Protein AF-U6DB22-F1 (afdb_monomer_lite)

InterPro domains:
  IPR003530 Long hematopoietin receptor, soluble alpha chain, conserved site [PS01354] (59-99)
  IPR003961 Fibronectin type III [cd00063] (61-114)
  IPR013783 Immunoglobulin-like fold [G3DSA:2.60.40.10] (54-116)
  IPR036116 Fibronectin type III superfamily [SSF49265] (58-112)
  IPR053073 Interleukin-11/Interleukin-27 subunit beta [PTHR48483] (1-116)
  IPR056621 IL27B, N-terminal Fn3 domain [PF24031] (2-53)

pLDDT: mean 88.96, std 11.75, range [37.94, 97.56]

Foldseek 3Di:
DDQPPPPDDDDFADPDPPDPDGHDPPDDAPHPAWDWDWDWDDDDDIDIDIDTDHVVVPDDFDDWADWDWDDDPPRDIDTDTHGDPVPPCCPVDWDFDKDWDDDPPDPDIDIDDRDTD

Radius of gyration: 21.29 Å; chains: 1; bounding box: 56×24×58 Å

Sequence (117 aa):
LGVAAHGESRPCLQLAPEATSCIIPDVQMFSMVPYILNVTTVQPWPSSSFVPFVPERIIKPDPPEGVRLSPLPGQRLWVQWEPPRSWPFPEIFALKYRIRYKHHRSPRFRQVGPIEA

Organism: Neovison vison (NCBI:txid452646)

Structure (mmCIF, N/CA/C/O backbone):
data_AF-U6DB22-F1
#
_entry.id   AF-U6DB22-F1
#
loop_
_atom_site.group_PDB
_atom_site.id
_atom_site.type_symbol
_atom_site.label_atom_id
_atom_site.label_alt_id
_atom_site.label_comp_id
_atom_site.label_asym_id
_atom_site.label_entity_id
_atom_site.label_seq_id
_atom_site.pdbx_PDB_ins_code
_atom_site.Cartn_x
_atom_site.Cartn_y
_atom_site.Cartn_z
_atom_site.occupancy
_atom_site.B_iso_or_equiv
_atom_site.auth_seq_id
_atom_site.auth_comp_id
_atom_site.auth_asym_id
_atom_site.auth_atom_id
_atom_site.pdbx_PDB_model_num
ATOM 1 N N . LEU A 1 1 ? -8.073 -1.883 -27.092 1.00 37.94 1 LEU A N 1
ATOM 2 C CA . LEU A 1 1 ? -6.956 -1.894 -28.064 1.00 37.94 1 LEU A CA 1
ATOM 3 C C . LEU A 1 1 ? -5.780 -1.191 -27.412 1.00 37.94 1 LEU A C 1
ATOM 5 O O . LEU A 1 1 ? -5.813 0.018 -27.261 1.00 37.94 1 LEU A O 1
ATOM 9 N N . GLY A 1 2 ? -4.825 -1.968 -26.923 1.00 42.03 2 GLY A N 1
ATOM 10 C CA . GLY A 1 2 ? -3.676 -1.482 -26.163 1.00 42.03 2 GLY A CA 1
ATOM 11 C C . GLY A 1 2 ? -2.803 -2.673 -25.817 1.00 42.03 2 GLY A C 1
ATOM 12 O O . GLY A 1 2 ? -2.647 -3.015 -24.653 1.00 42.03 2 GLY A O 1
ATOM 13 N N . VAL A 1 3 ? -2.369 -3.387 -26.857 1.00 46.03 3 VAL A N 1
ATOM 14 C CA . VAL A 1 3 ? -1.337 -4.411 -26.728 1.00 46.03 3 VAL A CA 1
ATOM 15 C C . VAL A 1 3 ? -0.056 -3.619 -26.506 1.00 46.03 3 VAL A C 1
ATOM 17 O O . VAL A 1 3 ? 0.364 -2.905 -27.417 1.00 46.03 3 VAL A O 1
ATOM 20 N N . ALA A 1 4 ? 0.519 -3.666 -25.302 1.00 48.19 4 ALA A N 1
ATOM 21 C CA . ALA A 1 4 ? 1.893 -3.217 -25.121 1.00 48.19 4 ALA A CA 1
ATOM 22 C C . ALA A 1 4 ? 2.723 -3.943 -26.182 1.00 48.19 4 ALA A C 1
ATOM 24 O O . ALA A 1 4 ? 2.642 -5.171 -26.289 1.00 48.19 4 ALA A O 1
ATOM 25 N N . ALA A 1 5 ? 3.393 -3.178 -27.044 1.00 47.91 5 ALA A N 1
ATOM 26 C CA . ALA A 1 5 ? 4.135 -3.729 -28.162 1.00 47.91 5 ALA A CA 1
ATOM 27 C C . ALA A 1 5 ? 5.032 -4.859 -27.645 1.00 47.91 5 ALA A C 1
ATOM 29 O O . ALA A 1 5 ? 5.816 -4.665 -26.715 1.00 47.91 5 ALA A O 1
ATOM 30 N N . HIS A 1 6 ? 4.866 -6.051 -28.218 1.00 47.94 6 HIS A N 1
ATOM 31 C CA . HIS A 1 6 ? 5.762 -7.177 -28.000 1.00 47.94 6 HIS A CA 1
ATOM 32 C C . HIS A 1 6 ? 7.206 -6.670 -28.190 1.00 47.94 6 HIS A C 1
ATOM 34 O O . HIS A 1 6 ? 7.603 -6.389 -29.317 1.00 47.94 6 HIS A O 1
ATOM 40 N N . GLY A 1 7 ? 7.970 -6.513 -27.101 1.00 55.97 7 GLY A N 1
ATOM 41 C CA . GLY A 1 7 ? 9.413 -6.248 -27.164 1.00 55.97 7 GLY A CA 1
ATOM 42 C C . GLY A 1 7 ? 9.956 -4.931 -26.592 1.00 55.97 7 GLY A C 1
ATOM 43 O O . GLY A 1 7 ? 11.165 -4.739 -26.683 1.00 55.97 7 GLY A O 1
ATOM 44 N N . GLU A 1 8 ? 9.165 -4.039 -25.982 1.00 69.62 8 GLU A N 1
ATOM 45 C CA . GLU A 1 8 ? 9.745 -2.834 -25.353 1.00 69.62 8 GLU A CA 1
ATOM 46 C C . GLU A 1 8 ? 10.198 -3.112 -23.905 1.00 69.62 8 GLU A C 1
ATOM 48 O O . GLU A 1 8 ? 9.406 -3.118 -22.963 1.00 69.62 8 GLU A O 1
ATOM 53 N N . SER A 1 9 ? 11.496 -3.373 -23.725 1.00 81.75 9 SER A N 1
ATOM 54 C CA . SER A 1 9 ? 12.115 -3.500 -22.400 1.00 81.75 9 SER A CA 1
ATOM 55 C C . SER A 1 9 ? 12.376 -2.115 -21.811 1.00 81.75 9 SER A C 1
ATOM 57 O O . SER A 1 9 ? 13.122 -1.328 -22.392 1.00 81.75 9 SER A O 1
ATOM 59 N N . ARG A 1 10 ? 11.815 -1.828 -20.632 1.00 88.38 10 ARG A N 1
ATOM 60 C CA . ARG A 1 10 ? 12.054 -0.577 -19.894 1.00 88.38 10 ARG A CA 1
ATOM 61 C C . ARG A 1 10 ? 12.956 -0.827 -18.683 1.00 88.38 10 ARG A C 1
ATOM 63 O O . ARG A 1 10 ? 12.802 -1.863 -18.033 1.00 88.38 10 ARG A O 1
ATOM 70 N N . PRO A 1 11 ? 13.897 0.082 -18.368 1.00 89.44 11 PRO A N 1
ATOM 71 C CA . PRO A 1 11 ? 14.746 -0.078 -17.197 1.00 89.44 11 PRO A CA 1
ATOM 72 C C . PRO A 1 11 ? 13.925 0.078 -15.913 1.00 89.44 11 PRO A C 1
ATOM 74 O O . PRO A 1 11 ? 13.058 0.947 -15.819 1.00 89.44 11 PRO A O 1
ATOM 77 N N . CYS A 1 12 ? 14.237 -0.735 -14.905 1.00 93.00 12 CYS A N 1
ATOM 78 C CA . CYS A 1 12 ? 13.799 -0.465 -13.542 1.00 93.00 12 CYS A CA 1
ATOM 79 C C . CYS A 1 12 ? 14.700 0.625 -12.948 1.00 93.00 12 CYS A C 1
ATOM 81 O O . CYS A 1 12 ? 15.925 0.518 -13.006 1.00 93.00 12 CYS A O 1
ATOM 83 N N . LEU A 1 13 ? 14.112 1.681 -12.396 1.00 94.19 13 LEU A N 1
ATOM 84 C CA . LEU A 1 13 ? 14.838 2.872 -11.963 1.00 94.19 13 LEU A CA 1
ATOM 85 C C . LEU A 1 13 ? 15.372 2.687 -10.541 1.00 94.19 13 LEU A C 1
ATOM 87 O O . LEU A 1 13 ? 14.597 2.644 -9.587 1.00 94.19 13 LEU A O 1
ATOM 91 N N . GLN A 1 14 ? 16.689 2.575 -10.389 1.00 93.69 14 GLN A N 1
ATOM 92 C CA . GLN A 1 14 ? 17.353 2.585 -9.084 1.00 93.69 14 GLN A CA 1
ATOM 93 C C . GLN A 1 14 ? 17.653 4.027 -8.659 1.00 93.69 14 GLN A C 1
ATOM 95 O O . GLN A 1 14 ? 18.095 4.836 -9.472 1.00 93.69 14 GLN A O 1
ATOM 100 N N . LEU A 1 15 ? 17.435 4.350 -7.380 1.00 90.75 15 LEU A N 1
ATOM 101 C CA . LEU A 1 15 ? 17.736 5.682 -6.833 1.00 90.75 15 LEU A CA 1
ATOM 102 C C . LEU A 1 15 ? 19.247 5.945 -6.708 1.00 90.75 15 LEU A C 1
ATOM 104 O O . LEU A 1 15 ? 19.675 7.093 -6.776 1.00 90.75 15 LEU A O 1
ATOM 108 N N . ALA A 1 16 ? 20.037 4.886 -6.524 1.00 90.69 16 ALA A N 1
ATOM 109 C CA . ALA A 1 16 ? 21.495 4.912 -6.449 1.00 90.69 16 ALA A CA 1
ATOM 110 C C . ALA A 1 16 ? 22.072 3.583 -6.986 1.00 90.69 16 ALA A C 1
ATOM 112 O O . ALA A 1 16 ? 21.360 2.573 -6.949 1.00 90.69 16 ALA A O 1
ATOM 113 N N . PRO A 1 17 ? 23.330 3.541 -7.467 1.00 83.12 17 PRO A N 1
ATOM 114 C CA . PRO A 1 17 ? 23.944 2.328 -8.026 1.00 83.12 17 PRO A CA 1
ATOM 115 C C . PRO A 1 17 ? 23.962 1.118 -7.078 1.00 83.12 17 PRO A C 1
ATOM 117 O O . PRO A 1 17 ? 23.837 -0.022 -7.515 1.00 83.12 17 PRO A O 1
ATOM 120 N N . GLU A 1 18 ? 24.092 1.354 -5.775 1.00 85.00 18 GLU A N 1
ATOM 121 C CA . GLU A 1 18 ? 24.113 0.338 -4.719 1.00 85.00 18 GLU A CA 1
ATOM 122 C C . GLU A 1 18 ? 22.721 -0.018 -4.166 1.00 85.00 18 GLU A C 1
ATOM 124 O O . GLU A 1 18 ? 22.601 -0.805 -3.224 1.00 85.00 18 GLU A O 1
ATOM 129 N N . ALA A 1 19 ? 21.651 0.554 -4.727 1.00 88.56 19 ALA A N 1
ATOM 130 C CA . ALA A 1 19 ? 20.298 0.322 -4.246 1.00 88.56 19 ALA A CA 1
ATOM 131 C C . ALA A 1 19 ? 19.838 -1.118 -4.520 1.00 88.56 19 ALA A C 1
ATOM 133 O O . ALA A 1 19 ? 19.843 -1.608 -5.649 1.00 88.56 19 ALA A O 1
ATOM 134 N N . THR A 1 20 ? 19.315 -1.770 -3.484 1.00 90.56 20 THR A N 1
ATOM 135 C CA . THR A 1 20 ? 18.697 -3.106 -3.563 1.00 90.56 20 THR A CA 1
ATOM 136 C C . THR A 1 20 ? 17.226 -3.064 -3.989 1.00 90.56 20 THR A C 1
ATOM 138 O O . THR A 1 20 ? 16.530 -4.076 -3.937 1.00 90.56 20 THR A O 1
ATOM 141 N N . SER A 1 21 ? 16.736 -1.892 -4.397 1.00 94.19 21 SER A N 1
ATOM 142 C CA . SER A 1 21 ? 15.363 -1.666 -4.843 1.00 94.19 21 SER A CA 1
ATOM 143 C C . SER A 1 21 ? 15.340 -0.781 -6.083 1.00 94.19 21 SER A C 1
ATOM 145 O O . SER A 1 21 ? 16.265 -0.005 -6.330 1.00 94.19 21 SER A O 1
ATOM 147 N N . CYS A 1 22 ? 14.278 -0.915 -6.869 1.00 94.88 22 CYS A N 1
ATOM 148 C CA . CYS A 1 22 ? 14.075 -0.142 -8.080 1.00 94.88 22 CYS A CA 1
ATOM 149 C C . CYS A 1 22 ? 12.578 0.127 -8.299 1.00 94.88 22 CYS A C 1
ATOM 151 O O . CYS A 1 22 ? 11.726 -0.567 -7.739 1.00 94.88 22 CYS A O 1
ATOM 153 N N . ILE A 1 23 ? 12.263 1.147 -9.096 1.00 95.00 23 ILE A N 1
ATOM 154 C CA . ILE A 1 23 ? 10.902 1.595 -9.399 1.00 95.00 23 ILE A CA 1
ATOM 155 C C . ILE A 1 23 ? 10.607 1.328 -10.874 1.00 95.00 23 ILE A C 1
ATOM 157 O O . ILE A 1 23 ? 11.371 1.732 -11.749 1.00 95.00 23 ILE A O 1
ATOM 161 N N . ILE A 1 24 ? 9.479 0.679 -11.152 1.00 93.44 24 ILE A N 1
ATOM 162 C CA . ILE A 1 24 ? 8.952 0.518 -12.510 1.00 93.44 24 ILE A CA 1
ATOM 163 C C . ILE A 1 24 ? 7.830 1.553 -12.677 1.00 93.44 24 ILE A C 1
ATOM 165 O O . ILE A 1 24 ? 6.771 1.374 -12.072 1.00 93.44 24 ILE A O 1
ATOM 169 N N . PRO A 1 25 ? 8.043 2.654 -13.422 1.00 90.31 25 PRO A N 1
ATOM 170 C CA . PRO A 1 25 ? 6.991 3.633 -13.677 1.00 90.31 25 PRO A CA 1
ATOM 171 C C . PRO A 1 25 ? 5.974 3.096 -14.694 1.00 90.31 25 PRO A C 1
ATOM 173 O O . PRO A 1 25 ? 6.260 2.156 -15.437 1.00 90.31 25 PRO A O 1
ATOM 176 N N . ASP A 1 26 ? 4.797 3.722 -14.739 1.00 87.38 26 ASP A N 1
ATOM 177 C CA . ASP A 1 26 ? 3.783 3.526 -15.788 1.00 87.38 26 ASP A CA 1
ATOM 178 C C . ASP A 1 26 ? 3.369 2.063 -16.024 1.00 87.38 26 ASP A C 1
ATOM 180 O O . ASP A 1 26 ? 3.093 1.642 -17.150 1.00 87.38 26 ASP A O 1
ATOM 184 N N . VAL A 1 27 ? 3.327 1.265 -14.952 1.00 88.81 27 VAL A N 1
ATOM 185 C CA . VAL A 1 27 ? 2.837 -0.114 -15.016 1.00 88.81 27 VAL A CA 1
ATOM 186 C C . VAL A 1 27 ? 1.371 -0.105 -15.446 1.00 88.81 27 VAL A C 1
ATOM 188 O O . VAL A 1 27 ? 0.514 0.498 -14.799 1.00 88.81 27 VAL A O 1
ATOM 191 N N . GLN A 1 28 ? 1.078 -0.799 -16.543 1.00 89.06 28 GLN A N 1
ATOM 192 C CA . GLN A 1 28 ? -0.265 -0.905 -17.087 1.00 89.06 28 GLN A CA 1
ATOM 193 C C . GLN A 1 28 ? -1.051 -1.964 -16.317 1.00 89.06 28 GLN A C 1
ATOM 195 O O . GLN A 1 28 ? -0.708 -3.148 -16.329 1.00 89.06 28 GLN A O 1
ATOM 200 N N . MET A 1 29 ? -2.138 -1.530 -15.687 1.00 88.06 29 MET A N 1
ATOM 201 C CA . MET A 1 29 ? -3.100 -2.439 -15.076 1.00 88.06 29 MET A CA 1
ATOM 202 C C . MET A 1 29 ? -3.929 -3.164 -16.150 1.00 88.06 29 MET A C 1
ATOM 204 O O . MET A 1 29 ? -4.189 -2.637 -17.233 1.00 88.06 29 MET A O 1
ATOM 208 N N . PHE A 1 30 ? -4.381 -4.366 -15.814 1.00 88.69 30 PHE A N 1
ATOM 209 C CA . PHE A 1 30 ? -5.221 -5.278 -16.585 1.00 88.69 30 PHE A CA 1
ATOM 210 C C . PHE A 1 30 ? -4.604 -5.720 -17.916 1.00 88.69 30 PHE A C 1
ATOM 212 O O . PHE A 1 30 ? -5.311 -5.955 -18.898 1.00 88.69 30 PHE A O 1
ATOM 219 N N . SER A 1 31 ? -3.275 -5.848 -17.956 1.00 87.81 31 SER A N 1
ATOM 220 C CA . SER A 1 31 ? -2.580 -6.431 -19.103 1.00 87.81 31 SER A CA 1
ATOM 221 C C . SER A 1 31 ? -2.978 -7.900 -19.300 1.00 87.81 31 SER A C 1
ATOM 223 O O . SER A 1 31 ? -3.073 -8.676 -18.349 1.00 87.81 31 SER A O 1
ATOM 225 N N . MET A 1 32 ? -3.157 -8.303 -20.560 1.00 87.62 32 MET A N 1
ATOM 226 C CA . MET A 1 32 ? -3.427 -9.699 -20.936 1.00 87.62 32 MET A CA 1
ATOM 227 C C . MET A 1 32 ? -2.192 -10.602 -20.798 1.00 87.62 32 MET A C 1
ATOM 229 O O . MET A 1 32 ? -2.323 -11.825 -20.779 1.00 87.62 32 MET A O 1
ATOM 233 N N . VAL A 1 33 ? -0.997 -10.009 -20.724 1.00 88.81 33 VAL A N 1
ATOM 234 C CA . VAL A 1 33 ? 0.285 -10.711 -20.589 1.00 88.81 33 VAL A CA 1
ATOM 235 C C . VAL A 1 33 ? 1.024 -10.242 -19.332 1.00 88.81 33 VAL A C 1
ATOM 237 O O . VAL A 1 33 ? 0.997 -9.045 -19.027 1.00 88.81 33 VAL A O 1
ATOM 240 N N . PRO A 1 34 ? 1.680 -11.151 -18.586 1.00 90.88 34 PRO A N 1
ATOM 241 C CA . PRO A 1 34 ? 2.452 -10.779 -17.408 1.00 90.88 34 PRO A CA 1
ATOM 242 C C . PRO A 1 34 ? 3.699 -9.978 -17.794 1.00 90.88 34 PRO A C 1
ATOM 244 O O . PRO A 1 34 ? 4.295 -10.190 -18.851 1.00 90.88 34 PRO A O 1
ATOM 247 N N . TYR A 1 35 ? 4.133 -9.106 -16.890 1.00 92.19 35 TYR A N 1
ATOM 248 C CA . TYR A 1 35 ? 5.445 -8.477 -16.962 1.00 92.19 35 TYR A CA 1
ATOM 249 C C . TYR A 1 35 ? 6.527 -9.488 -16.586 1.00 92.19 35 TYR A C 1
ATOM 251 O O . TYR A 1 35 ? 6.284 -10.392 -15.786 1.00 92.19 35 TYR A O 1
ATOM 259 N N . ILE A 1 36 ? 7.736 -9.312 -17.120 1.00 93.38 36 ILE A N 1
ATOM 260 C CA . ILE A 1 36 ? 8.915 -10.096 -16.739 1.00 93.38 36 ILE A CA 1
ATOM 261 C C . ILE A 1 36 ? 9.991 -9.130 -16.250 1.00 93.38 36 ILE A C 1
ATOM 263 O O . ILE A 1 36 ? 10.516 -8.336 -17.027 1.00 93.38 36 ILE A O 1
ATOM 267 N N . LEU A 1 37 ? 10.328 -9.205 -14.962 1.00 94.31 37 LEU A N 1
ATOM 268 C CA . LEU A 1 37 ? 11.437 -8.460 -14.376 1.00 94.31 37 LEU A CA 1
ATOM 269 C C . LEU A 1 37 ? 12.732 -9.262 -14.536 1.00 94.31 37 LEU A C 1
ATOM 271 O O . LEU A 1 37 ? 12.841 -10.368 -14.011 1.00 94.31 37 LEU A O 1
ATOM 275 N N . ASN A 1 38 ? 13.713 -8.700 -15.240 1.00 93.25 38 ASN A N 1
ATOM 276 C CA . ASN A 1 38 ? 15.066 -9.249 -15.314 1.00 93.25 38 ASN A CA 1
ATOM 277 C C . ASN A 1 38 ? 15.938 -8.611 -14.225 1.00 93.25 38 ASN A C 1
ATOM 279 O O . ASN A 1 38 ? 16.201 -7.409 -14.264 1.00 93.25 38 ASN A O 1
ATOM 283 N N . VAL A 1 39 ? 16.395 -9.419 -13.273 1.00 91.94 39 VAL A N 1
ATOM 284 C CA . VAL A 1 39 ? 17.323 -9.010 -12.217 1.00 91.94 39 VAL A CA 1
ATOM 285 C C . VAL A 1 39 ? 18.680 -9.621 -12.519 1.00 91.94 39 VAL A C 1
ATOM 287 O O . VAL A 1 39 ? 18.809 -10.841 -12.557 1.00 91.94 39 VAL A O 1
ATOM 290 N N .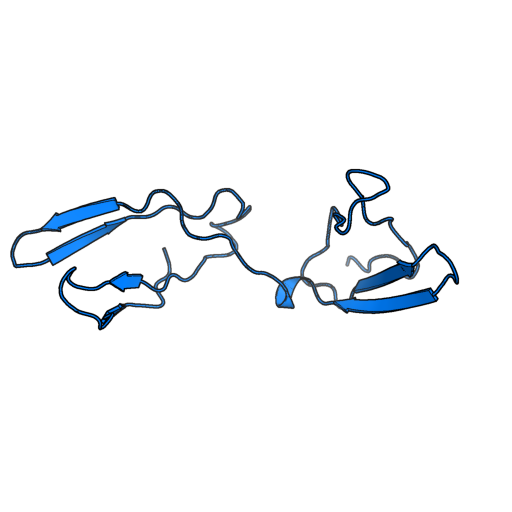 THR A 1 40 ? 19.691 -8.781 -12.723 1.00 90.75 40 THR A N 1
ATOM 291 C CA . THR A 1 40 ? 21.059 -9.233 -12.993 1.00 90.75 40 THR A CA 1
ATOM 292 C C . THR A 1 40 ? 21.970 -8.856 -11.835 1.00 90.75 40 THR A C 1
ATOM 294 O O . THR A 1 40 ? 22.100 -7.681 -11.498 1.00 90.75 40 THR A O 1
ATOM 297 N N . THR A 1 41 ? 22.613 -9.847 -11.221 1.00 89.88 41 THR A N 1
ATOM 298 C CA . THR A 1 41 ? 23.727 -9.606 -10.303 1.00 89.88 41 THR A CA 1
ATOM 299 C C . THR A 1 41 ? 24.948 -9.235 -11.129 1.00 89.88 41 THR A C 1
ATOM 301 O O . THR A 1 41 ? 25.232 -9.883 -12.130 1.00 89.88 41 THR A O 1
ATOM 304 N N . VAL A 1 42 ? 25.669 -8.182 -10.750 1.00 85.31 42 VAL A N 1
ATOM 305 C CA . VAL A 1 42 ? 26.780 -7.668 -11.568 1.00 85.31 42 VAL A CA 1
ATOM 306 C C . VAL A 1 42 ? 28.147 -8.251 -11.196 1.00 85.31 42 VAL A C 1
ATOM 308 O O . VAL A 1 42 ? 29.043 -8.220 -12.034 1.00 85.31 42 VAL A O 1
ATOM 311 N N . GLN A 1 43 ? 28.347 -8.800 -9.988 1.00 80.38 43 GLN A N 1
ATOM 312 C CA . GLN A 1 43 ? 29.669 -9.248 -9.508 1.00 80.38 43 GLN A CA 1
ATOM 313 C C . GLN A 1 43 ? 29.572 -10.356 -8.435 1.00 80.38 43 GLN A C 1
ATOM 315 O O . GLN A 1 43 ? 28.584 -10.380 -7.700 1.00 80.38 43 GLN A O 1
ATOM 320 N N . PRO A 1 44 ? 30.582 -11.249 -8.289 1.00 81.25 44 PRO A N 1
ATOM 321 C CA . PRO A 1 44 ? 31.773 -11.418 -9.135 1.00 81.25 44 PRO A CA 1
ATOM 322 C C . PRO A 1 44 ? 31.511 -12.228 -10.415 1.00 81.25 44 PRO A C 1
ATOM 324 O O . PRO A 1 44 ? 32.273 -12.114 -11.370 1.00 81.25 44 PRO A O 1
ATOM 327 N N . TRP A 1 45 ? 30.419 -12.993 -10.466 1.00 88.75 45 TRP A N 1
ATOM 328 C CA . TRP A 1 45 ? 29.947 -13.670 -11.673 1.00 88.75 45 TRP A CA 1
ATOM 329 C C . TRP A 1 45 ? 28.549 -13.170 -12.017 1.00 88.75 45 TRP A C 1
ATOM 331 O O . TRP A 1 45 ? 27.634 -13.347 -11.203 1.00 88.75 45 TRP A O 1
ATOM 341 N N . PRO A 1 46 ? 28.374 -12.525 -13.184 1.00 89.19 46 PRO A N 1
ATOM 342 C CA . PRO A 1 46 ? 27.069 -12.055 -13.588 1.00 89.19 46 PRO A CA 1
ATOM 343 C C . PRO A 1 46 ? 26.080 -13.207 -13.730 1.00 89.19 46 PRO A C 1
ATOM 345 O O . PRO A 1 46 ? 26.371 -14.209 -14.383 1.00 89.19 46 PRO A O 1
ATOM 348 N N . SER A 1 47 ? 24.912 -13.059 -13.117 1.00 91.50 47 SER A N 1
ATOM 349 C CA . SER A 1 47 ? 23.822 -14.023 -13.221 1.00 91.50 47 SER A CA 1
ATOM 350 C C . SER A 1 47 ? 22.502 -13.281 -13.327 1.00 91.50 47 SER A C 1
ATOM 352 O O . SER A 1 47 ? 22.275 -12.304 -12.614 1.00 91.50 47 SER A O 1
ATOM 354 N N . SER A 1 48 ? 21.632 -13.743 -14.220 1.00 93.06 48 SER A N 1
ATOM 355 C CA . SER A 1 48 ? 20.321 -13.142 -14.449 1.00 93.06 48 SER A CA 1
ATOM 356 C C . SER A 1 48 ? 19.216 -14.073 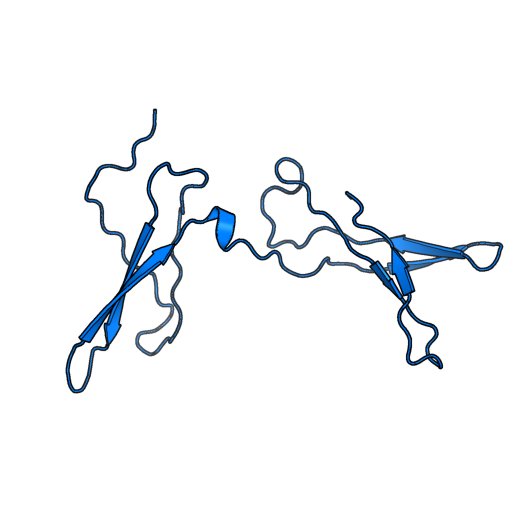-13.972 1.00 93.06 48 SER A C 1
ATOM 358 O O . SER A 1 48 ? 19.259 -15.284 -14.178 1.00 93.06 48 SER A O 1
ATOM 360 N N . SER A 1 49 ? 18.202 -13.493 -13.343 1.00 93.88 49 SER A N 1
ATOM 361 C CA . SER A 1 49 ? 16.978 -14.168 -12.922 1.00 93.88 49 SER A CA 1
ATOM 362 C C . SER A 1 49 ? 15.769 -13.428 -13.477 1.00 93.88 49 SER A C 1
ATOM 364 O O . SER A 1 49 ? 15.719 -12.199 -13.453 1.00 93.88 49 SER A O 1
ATOM 366 N N . PHE A 1 50 ? 14.784 -14.183 -13.957 1.00 94.81 50 PHE A N 1
ATOM 367 C CA . PHE A 1 50 ? 13.559 -13.643 -14.540 1.00 94.81 50 PHE A CA 1
ATOM 368 C C . PHE A 1 50 ? 12.382 -13.897 -13.604 1.00 94.81 50 PHE A C 1
ATOM 370 O O . PHE A 1 50 ? 12.082 -15.043 -13.271 1.00 94.81 50 PHE A O 1
ATOM 377 N N . VAL A 1 51 ? 11.710 -12.827 -13.191 1.00 94.88 51 VAL A N 1
ATOM 378 C CA . VAL A 1 51 ? 10.591 -12.877 -12.250 1.00 94.88 51 VAL A CA 1
ATOM 379 C C . VAL A 1 51 ? 9.328 -12.385 -12.957 1.00 94.88 51 VAL A C 1
ATOM 381 O O . VAL A 1 51 ? 9.197 -11.182 -13.198 1.00 94.88 51 VAL A O 1
ATOM 384 N N . PRO A 1 52 ? 8.396 -13.281 -13.324 1.00 94.44 52 PRO A N 1
ATOM 385 C CA . PRO A 1 52 ? 7.127 -12.864 -13.893 1.00 94.44 52 PRO A CA 1
ATOM 386 C C . PRO A 1 52 ? 6.230 -12.257 -12.810 1.00 94.44 52 PRO A C 1
ATOM 388 O O . PRO A 1 52 ? 6.151 -12.778 -11.696 1.00 94.44 52 PRO A O 1
ATOM 391 N N . PHE A 1 53 ? 5.505 -11.191 -13.138 1.00 94.56 53 PHE A N 1
ATOM 392 C CA . PHE A 1 53 ? 4.496 -10.627 -12.247 1.00 94.56 53 PHE A CA 1
ATOM 393 C C . PHE A 1 53 ? 3.296 -10.063 -13.010 1.00 94.56 53 PHE A C 1
ATOM 395 O O . PHE A 1 53 ? 3.373 -9.685 -14.178 1.00 94.56 53 PHE A O 1
ATOM 402 N N . VAL A 1 54 ? 2.163 -10.024 -12.315 1.00 93.88 54 VAL A N 1
ATOM 403 C CA . VAL A 1 54 ? 0.903 -9.449 -12.789 1.00 93.88 54 VAL A CA 1
ATOM 404 C C . VAL A 1 54 ? 0.551 -8.319 -11.819 1.00 93.88 54 VAL A C 1
ATOM 406 O O . VAL A 1 54 ? 0.400 -8.621 -10.629 1.00 93.88 54 VAL A O 1
ATOM 409 N N . PRO A 1 55 ? 0.469 -7.051 -12.267 1.00 92.06 55 PRO A N 1
ATOM 410 C CA . PRO A 1 55 ? 0.376 -5.892 -11.378 1.0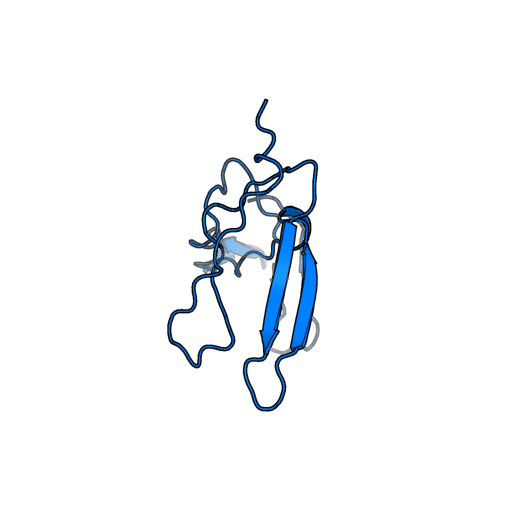0 92.06 55 PRO A CA 1
ATOM 411 C C . PRO A 1 55 ? -0.747 -6.005 -10.346 1.00 92.06 55 PRO A C 1
ATOM 413 O O . PRO A 1 55 ? -0.506 -5.821 -9.157 1.00 92.06 55 PRO A O 1
ATOM 416 N N . GLU A 1 56 ? -1.938 -6.440 -10.760 1.00 91.62 56 GLU A N 1
ATOM 417 C CA . GLU A 1 56 ? -3.132 -6.512 -9.903 1.00 91.62 56 GLU A CA 1
ATOM 418 C C . GLU A 1 56 ? -2.986 -7.541 -8.777 1.00 91.62 56 GLU A C 1
ATOM 420 O O . GLU A 1 56 ? -3.666 -7.458 -7.757 1.00 91.62 56 GLU A O 1
ATOM 425 N N . ARG A 1 57 ? -2.096 -8.526 -8.948 1.00 93.62 57 ARG A N 1
ATOM 426 C CA . ARG A 1 57 ? -1.875 -9.609 -7.979 1.00 93.62 57 ARG A CA 1
ATOM 427 C C . ARG A 1 57 ? -0.835 -9.268 -6.916 1.00 93.62 57 ARG A C 1
ATOM 429 O O . ARG A 1 57 ? -0.715 -10.009 -5.945 1.00 93.62 57 ARG A O 1
ATOM 436 N N . ILE A 1 58 ? -0.086 -8.182 -7.100 1.00 94.50 58 ILE A N 1
ATOM 437 C CA . ILE A 1 58 ? 0.952 -7.724 -6.165 1.00 94.50 58 ILE A CA 1
ATOM 438 C C . ILE A 1 58 ? 0.581 -6.407 -5.475 1.00 94.50 58 ILE A C 1
ATOM 440 O O . ILE A 1 58 ? 1.383 -5.858 -4.721 1.00 94.50 58 ILE A O 1
ATOM 444 N N . ILE A 1 59 ? -0.636 -5.906 -5.704 1.00 93.50 59 ILE A N 1
ATOM 445 C CA . ILE A 1 59 ? -1.147 -4.705 -5.050 1.00 93.50 59 ILE A CA 1
ATOM 446 C C . ILE A 1 59 ? -1.242 -4.935 -3.540 1.00 93.50 59 ILE A C 1
ATOM 448 O O . ILE A 1 59 ? -1.916 -5.849 -3.060 1.00 93.50 59 ILE A O 1
ATOM 452 N N . LYS A 1 60 ? -0.603 -4.043 -2.784 1.00 95.81 60 LYS A N 1
ATOM 453 C CA . LYS A 1 60 ? -0.671 -3.988 -1.327 1.00 95.81 60 LYS A CA 1
ATOM 454 C C . LYS A 1 60 ? -0.774 -2.518 -0.903 1.00 95.81 60 LYS A C 1
ATOM 456 O O . LYS A 1 60 ? 0.252 -1.846 -0.895 1.00 95.81 60 LYS A O 1
ATOM 461 N N . PRO A 1 61 ? -1.982 -2.015 -0.589 1.00 96.12 61 PRO A N 1
ATOM 462 C CA . PRO A 1 61 ? -2.160 -0.640 -0.134 1.00 96.12 61 PRO A CA 1
ATOM 463 C C . PRO A 1 61 ? -1.416 -0.385 1.180 1.00 96.12 61 PRO A C 1
ATOM 465 O O . PRO A 1 61 ? -1.244 -1.304 1.993 1.00 96.12 61 PRO A O 1
ATOM 468 N N . ASP A 1 62 ? -1.044 0.870 1.415 1.00 97.56 62 ASP A N 1
ATOM 469 C CA . ASP A 1 62 ? -0.569 1.312 2.725 1.00 97.56 62 ASP A CA 1
ATOM 470 C C . ASP A 1 62 ? -1.707 1.317 3.770 1.00 97.56 62 ASP A C 1
ATOM 472 O O . ASP A 1 62 ? -2.890 1.226 3.422 1.00 97.56 62 ASP A O 1
ATOM 476 N N . PRO A 1 63 ? -1.391 1.375 5.077 1.00 96.88 63 PRO A N 1
ATOM 477 C CA . PRO A 1 63 ? -2.405 1.486 6.123 1.00 96.88 63 PRO A CA 1
ATOM 478 C C . PRO A 1 63 ? -3.259 2.759 5.983 1.00 96.88 63 PRO A C 1
ATOM 480 O O . PRO A 1 63 ? -2.744 3.777 5.530 1.00 96.88 63 PRO A O 1
ATOM 483 N N . PRO A 1 64 ? -4.528 2.749 6.438 1.00 96.38 64 PRO A N 1
ATOM 484 C CA . PRO A 1 64 ? -5.350 3.956 6.458 1.00 96.38 64 PRO A CA 1
ATOM 485 C C . PRO A 1 64 ? -4.717 5.059 7.312 1.00 96.38 64 PRO A C 1
ATOM 487 O O . PRO A 1 64 ? -4.084 4.792 8.340 1.00 96.38 64 PRO A O 1
ATOM 490 N N . GLU A 1 65 ? -4.950 6.304 6.914 1.00 96.94 65 GLU A N 1
ATOM 491 C CA . GLU A 1 65 ? -4.447 7.492 7.595 1.00 96.94 65 GLU A CA 1
ATOM 492 C C . GLU A 1 65 ? -5.508 8.093 8.530 1.00 96.94 65 GLU A C 1
ATOM 494 O O . GLU A 1 65 ? -6.691 7.749 8.486 1.00 96.94 65 GLU A O 1
ATOM 499 N N . GLY A 1 66 ? -5.079 8.986 9.427 1.00 96.25 66 GLY A N 1
ATOM 500 C CA . GLY A 1 66 ? -6.003 9.822 10.198 1.00 96.25 66 GLY A CA 1
ATOM 501 C C . GLY A 1 66 ? -6.974 9.061 11.109 1.00 96.25 66 GLY A C 1
ATOM 502 O O . GLY A 1 66 ? -8.083 9.545 11.332 1.00 96.25 66 GLY A O 1
ATOM 503 N N . VAL 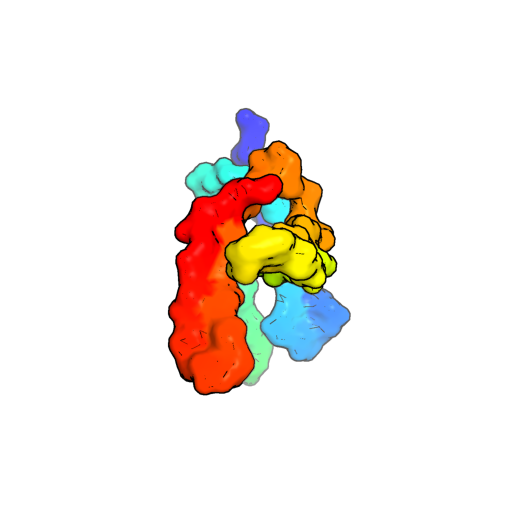A 1 67 ? -6.583 7.890 11.633 1.00 95.69 67 VAL A N 1
ATOM 504 C CA . VAL A 1 67 ? -7.442 7.071 12.505 1.00 95.69 67 VAL A CA 1
ATOM 505 C C . VAL A 1 67 ? -7.811 7.842 13.775 1.00 95.69 67 VAL A C 1
ATOM 507 O O . VAL A 1 67 ? -6.958 8.140 14.612 1.00 95.69 67 VAL A O 1
ATOM 510 N N . ARG A 1 68 ? -9.102 8.140 13.937 1.00 96.12 68 ARG A N 1
ATOM 511 C CA . ARG A 1 68 ? -9.664 8.907 15.057 1.00 96.12 68 ARG A CA 1
ATOM 512 C C . ARG A 1 68 ? -10.763 8.116 15.753 1.00 96.12 68 ARG A C 1
ATOM 514 O O . ARG A 1 68 ? -11.518 7.379 15.121 1.00 96.12 68 ARG A O 1
ATOM 521 N N . LEU A 1 69 ? -10.844 8.290 17.069 1.00 94.62 69 LEU A N 1
ATOM 522 C CA . LEU A 1 69 ? -11.843 7.662 17.928 1.00 94.62 69 LEU A CA 1
ATOM 523 C C . LEU A 1 69 ? -12.640 8.746 18.649 1.00 94.62 69 LEU A C 1
ATOM 525 O O . LEU A 1 69 ? -12.052 9.601 19.312 1.00 94.62 69 LEU A O 1
ATOM 529 N N . SER A 1 70 ? -13.966 8.675 18.578 1.00 95.62 70 SER A N 1
ATOM 530 C CA . SER A 1 70 ? -14.859 9.551 19.340 1.00 95.62 70 SER A CA 1
ATOM 531 C C . SER A 1 70 ? -15.825 8.717 20.185 1.00 95.62 70 SER A C 1
ATOM 533 O O . SER A 1 70 ? -16.450 7.789 19.664 1.00 95.62 70 SER A O 1
ATOM 535 N N . PRO A 1 71 ? -15.960 8.993 21.494 1.00 94.44 71 PRO A N 1
ATOM 536 C CA . PRO A 1 71 ? -16.917 8.284 22.331 1.00 94.44 71 PRO A CA 1
ATOM 537 C C . PRO A 1 71 ? -18.352 8.652 21.943 1.00 94.44 71 PRO A C 1
ATOM 539 O O . PRO A 1 71 ? -18.661 9.811 21.678 1.00 94.44 71 PRO A O 1
ATOM 542 N N . LEU A 1 72 ? -19.237 7.657 21.952 1.00 95.50 72 LEU A N 1
ATOM 543 C CA . LEU A 1 72 ? -20.676 7.826 21.768 1.00 95.50 72 LEU A CA 1
ATOM 544 C C . LEU A 1 72 ? -21.435 7.295 22.997 1.00 95.50 72 LEU A C 1
ATOM 546 O O . LEU A 1 72 ? -20.954 6.372 23.668 1.00 95.50 72 LEU A O 1
ATOM 550 N N . PRO A 1 73 ? -22.651 7.804 23.283 1.00 95.19 73 PRO A N 1
ATOM 551 C CA . PRO A 1 73 ? -23.492 7.269 24.351 1.00 95.19 73 PRO A CA 1
ATOM 552 C C . PRO A 1 73 ? -23.728 5.760 24.204 1.00 95.19 73 PRO A C 1
ATOM 554 O O . PRO A 1 73 ? -23.915 5.257 23.089 1.00 95.19 73 PRO A O 1
ATOM 557 N N . GLY A 1 74 ? -23.765 5.045 25.332 1.00 91.25 74 GLY A N 1
ATOM 558 C CA . GLY A 1 74 ? -24.058 3.607 25.372 1.00 91.25 74 GLY A CA 1
ATOM 559 C C . GLY A 1 74 ? -22.864 2.692 25.080 1.00 91.25 74 GLY A C 1
ATOM 560 O O . GLY A 1 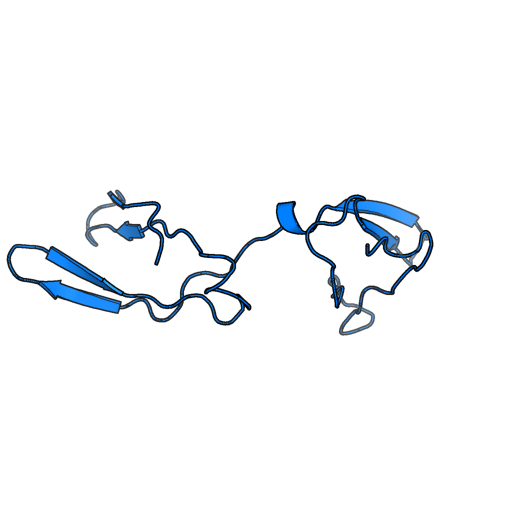74 ? -23.030 1.703 24.379 1.00 91.25 74 GLY A O 1
ATOM 561 N N . GLN A 1 75 ? -21.668 3.014 25.595 1.00 87.50 75 GLN A N 1
ATOM 562 C CA . GLN A 1 75 ? -20.433 2.222 25.409 1.00 87.50 75 GLN A CA 1
ATOM 563 C C . GLN A 1 75 ? -20.076 1.976 23.932 1.00 87.50 75 GLN A C 1
ATOM 565 O O . GLN A 1 75 ? -19.608 0.901 23.551 1.00 87.50 75 GLN A O 1
ATOM 570 N N . ARG A 1 76 ? -20.297 2.986 23.087 1.00 90.94 76 ARG A N 1
ATOM 571 C CA . ARG A 1 76 ? -19.983 2.940 21.658 1.00 90.94 76 ARG A CA 1
ATOM 572 C C . ARG A 1 76 ? -18.789 3.832 21.348 1.00 90.94 76 ARG A C 1
ATOM 574 O O . ARG A 1 76 ? -18.557 4.839 22.014 1.00 90.94 76 ARG A O 1
ATOM 581 N N . LEU A 1 77 ? -18.046 3.454 20.316 1.00 91.81 77 LEU A N 1
ATOM 582 C CA . LEU A 1 77 ? -16.959 4.246 19.760 1.00 91.81 77 LEU A CA 1
ATOM 583 C C . LEU A 1 77 ? -17.259 4.491 18.287 1.00 91.81 77 LEU A C 1
ATOM 585 O O . LEU A 1 77 ? -17.525 3.546 17.544 1.00 91.81 77 LEU A O 1
ATOM 589 N N . TRP A 1 78 ? -17.218 5.753 17.885 1.00 93.38 78 TRP A N 1
ATOM 590 C CA . TRP A 1 78 ? -17.168 6.148 16.490 1.00 93.38 78 TRP A CA 1
ATOM 591 C C . TRP A 1 78 ? -15.715 6.111 16.030 1.00 93.38 78 TRP A C 1
ATOM 593 O O . TRP A 1 78 ? -14.845 6.678 16.693 1.00 93.38 78 TRP A O 1
ATOM 603 N N . VAL A 1 79 ? -15.452 5.411 14.931 1.00 94.50 79 VAL A N 1
ATOM 604 C CA . VAL A 1 79 ? -14.110 5.248 14.369 1.00 94.50 79 VAL A CA 1
ATOM 605 C C . VAL A 1 79 ? -14.119 5.873 12.985 1.00 94.50 79 VAL A C 1
ATOM 607 O O . VAL A 1 79 ? -14.973 5.531 12.174 1.00 94.50 79 VAL A O 1
ATOM 610 N N . GLN A 1 80 ? -13.185 6.782 12.732 1.00 94.62 80 GLN A N 1
ATOM 611 C CA . GLN A 1 80 ? -13.019 7.454 11.443 1.00 94.62 80 GLN A CA 1
ATOM 612 C C . GLN A 1 80 ? -11.591 7.266 10.953 1.00 94.62 80 GLN A C 1
ATOM 614 O O . GLN A 1 80 ? -10.671 7.173 11.766 1.00 94.62 80 GLN A O 1
ATOM 619 N N . TRP A 1 81 ? -11.417 7.199 9.640 1.00 95.25 81 TRP A N 1
ATOM 620 C CA . TRP A 1 81 ? -10.126 7.102 8.967 1.00 95.25 81 TRP A CA 1
ATOM 621 C C . TRP A 1 81 ? -10.244 7.675 7.555 1.00 95.25 81 TRP A C 1
ATOM 623 O O . TRP A 1 81 ? -11.346 7.904 7.059 1.00 95.25 81 TRP A O 1
ATOM 633 N N . GLU A 1 82 ? -9.098 7.889 6.927 1.00 94.75 82 GLU A N 1
ATOM 634 C CA . GLU A 1 82 ? -8.957 8.339 5.546 1.00 94.75 82 GLU A CA 1
ATOM 635 C C . GLU A 1 82 ? -8.216 7.245 4.744 1.00 94.75 82 GLU A C 1
ATOM 637 O O . GLU A 1 82 ? -7.406 6.503 5.323 1.00 94.75 82 GLU A O 1
ATOM 642 N N . PRO A 1 83 ? -8.478 7.090 3.432 1.00 95.12 83 PRO A N 1
ATOM 643 C CA . PRO A 1 83 ? -7.642 6.258 2.569 1.00 95.12 83 PRO A CA 1
ATOM 644 C C . PRO A 1 83 ? -6.173 6.716 2.617 1.00 95.12 83 PRO A C 1
ATOM 646 O O . PRO A 1 83 ? -5.914 7.905 2.815 1.00 95.12 83 PRO A O 1
ATOM 649 N N . PRO A 1 84 ? -5.199 5.810 2.434 1.00 96.75 84 PRO A N 1
ATOM 650 C CA . PRO A 1 84 ? -3.795 6.203 2.365 1.00 96.75 84 PRO A CA 1
ATOM 651 C C . PRO A 1 84 ? -3.550 7.124 1.167 1.00 96.75 84 PRO A C 1
ATOM 653 O O . PRO A 1 84 ? -4.051 6.869 0.072 1.00 96.75 84 PRO A O 1
ATOM 656 N N . ARG A 1 85 ? -2.714 8.154 1.339 1.00 95.06 85 ARG A N 1
ATOM 657 C CA . ARG A 1 85 ? -2.366 9.102 0.260 1.00 95.06 85 ARG A CA 1
ATOM 658 C C . ARG A 1 85 ? -1.662 8.442 -0.918 1.00 95.06 85 ARG A C 1
ATOM 660 O O . ARG A 1 85 ? -1.685 8.972 -2.023 1.00 95.06 85 ARG A O 1
ATOM 667 N N . SER A 1 86 ? -1.013 7.306 -0.677 1.00 95.12 86 SER A N 1
ATOM 668 C CA . SER A 1 86 ? -0.369 6.500 -1.711 1.00 95.12 86 SER A CA 1
ATOM 669 C C . SER A 1 86 ? -1.362 5.737 -2.589 1.00 95.12 86 SER A C 1
ATOM 671 O O . SER A 1 86 ? -0.949 5.172 -3.599 1.00 95.12 86 SER A O 1
ATOM 673 N N . TRP A 1 87 ? -2.653 5.708 -2.240 1.00 95.12 87 TRP A N 1
ATOM 674 C CA . TRP A 1 87 ? -3.686 5.083 -3.054 1.00 95.12 87 TRP A CA 1
ATOM 675 C C . TRP A 1 87 ? -4.268 6.095 -4.046 1.00 95.12 87 TRP A C 1
ATOM 677 O O . TRP A 1 87 ? -4.995 6.998 -3.638 1.00 95.12 87 TRP A O 1
ATOM 687 N N . PRO A 1 88 ? -3.964 5.973 -5.348 1.00 89.69 88 PRO A N 1
ATOM 688 C CA . PRO A 1 88 ? -4.164 7.072 -6.291 1.00 89.69 88 PRO A CA 1
ATOM 689 C C . PRO A 1 88 ? -5.619 7.276 -6.729 1.00 89.69 88 PRO A C 1
ATOM 691 O O . PRO A 1 88 ? -5.956 8.358 -7.199 1.00 89.69 88 PRO A O 1
ATOM 694 N N . PHE A 1 89 ? -6.472 6.252 -6.614 1.00 88.94 89 PHE A N 1
ATOM 695 C CA . PHE A 1 89 ? -7.837 6.282 -7.154 1.00 88.94 89 PHE A CA 1
ATOM 696 C C . PHE A 1 89 ? -8.854 5.646 -6.189 1.00 88.94 89 PHE A C 1
ATOM 698 O O . PHE A 1 89 ? -9.459 4.623 -6.530 1.00 88.94 89 PHE A O 1
ATOM 705 N N . PRO A 1 90 ? -9.038 6.188 -4.973 1.00 88.50 90 PRO A N 1
ATOM 706 C CA . PRO A 1 90 ? -9.958 5.618 -3.987 1.00 88.50 90 PRO A CA 1
ATOM 707 C C . PRO A 1 90 ? -11.421 5.597 -4.458 1.00 88.50 90 PRO A C 1
ATOM 709 O O . PRO A 1 90 ? -12.166 4.714 -4.045 1.00 88.50 90 PRO A O 1
ATOM 712 N N . GLU A 1 91 ? -11.822 6.500 -5.356 1.00 88.25 91 GLU A N 1
ATOM 713 C CA . GLU A 1 91 ? -13.187 6.581 -5.894 1.00 88.25 91 GLU A CA 1
ATOM 714 C C . GLU A 1 91 ? -13.468 5.536 -6.984 1.00 88.25 91 GLU A C 1
ATOM 716 O O . GLU A 1 91 ? -14.621 5.180 -7.220 1.00 88.25 91 GLU A O 1
ATOM 721 N N . ILE A 1 92 ? -12.423 5.051 -7.664 1.00 90.00 92 ILE A N 1
ATOM 722 C CA . ILE A 1 92 ? -12.529 4.061 -8.751 1.00 90.00 92 ILE A CA 1
ATOM 723 C C . ILE A 1 92 ? -12.231 2.658 -8.215 1.00 90.00 92 ILE A C 1
ATOM 725 O O . ILE A 1 92 ? -12.932 1.697 -8.530 1.00 90.00 92 ILE A O 1
ATOM 729 N N . PHE A 1 93 ? -11.194 2.540 -7.384 1.00 90.31 93 PHE A N 1
ATOM 730 C CA . PHE A 1 93 ? -10.769 1.302 -6.741 1.00 90.31 93 PHE A CA 1
ATOM 731 C C . PHE A 1 93 ? -10.985 1.413 -5.232 1.00 90.31 93 PHE A C 1
ATOM 733 O O . PHE A 1 93 ? -10.056 1.701 -4.472 1.00 90.31 93 PHE A O 1
ATOM 740 N N . ALA A 1 94 ? -12.227 1.172 -4.810 1.00 92.56 94 ALA A N 1
ATOM 741 C CA . ALA A 1 94 ? -12.621 1.241 -3.409 1.00 92.56 94 ALA A CA 1
ATOM 742 C C . ALA A 1 94 ? -11.848 0.230 -2.547 1.00 92.56 94 ALA A C 1
ATOM 744 O O . ALA A 1 94 ? -11.721 -0.955 -2.879 1.00 92.56 94 ALA A O 1
ATOM 745 N N . LEU A 1 95 ? -11.353 0.703 -1.404 1.00 94.94 95 LEU A N 1
ATOM 746 C CA . LEU A 1 95 ? -10.674 -0.130 -0.419 1.00 94.94 95 LEU A CA 1
ATOM 747 C C . LEU A 1 95 ? -11.670 -0.718 0.582 1.00 94.94 95 LEU A C 1
ATOM 749 O O . LEU A 1 95 ? -12.643 -0.085 0.989 1.00 94.94 95 LEU A O 1
ATOM 753 N N . LYS A 1 96 ? -11.370 -1.939 1.031 1.00 95.06 96 LYS A N 1
ATOM 754 C CA . LYS A 1 96 ? -12.081 -2.609 2.121 1.00 95.06 96 LYS A CA 1
ATOM 755 C C . LYS A 1 96 ? -11.242 -2.595 3.384 1.00 95.06 96 LYS A C 1
ATOM 757 O O . LYS A 1 96 ? -10.090 -3.024 3.382 1.00 95.06 96 LYS A O 1
ATOM 762 N N . TYR A 1 97 ? -11.852 -2.190 4.487 1.00 95.12 97 TYR A N 1
ATOM 763 C CA . TYR A 1 97 ? -11.178 -2.004 5.763 1.00 95.12 97 TYR A CA 1
ATOM 764 C C . TYR A 1 97 ? -11.625 -3.036 6.785 1.00 95.12 97 TYR A C 1
ATOM 766 O O . TYR A 1 97 ? -12.806 -3.354 6.918 1.00 95.12 97 TYR A O 1
ATOM 774 N N . ARG A 1 98 ? -10.661 -3.547 7.551 1.00 95.69 98 ARG A N 1
ATOM 775 C CA . ARG A 1 98 ? -10.896 -4.472 8.659 1.00 95.69 98 ARG A CA 1
ATOM 776 C C . ARG A 1 98 ? -10.451 -3.821 9.957 1.00 95.69 98 ARG A C 1
ATOM 778 O O . ARG A 1 98 ? -9.255 -3.665 10.196 1.00 95.69 98 ARG A O 1
ATOM 785 N N . ILE A 1 99 ? -11.406 -3.493 10.817 1.00 94.44 99 ILE A N 1
ATOM 786 C CA . ILE A 1 99 ? -11.136 -2.828 12.091 1.00 94.44 99 ILE A CA 1
ATOM 787 C C . ILE A 1 99 ? -10.850 -3.891 13.143 1.00 94.44 99 ILE A C 1
ATOM 789 O O . ILE A 1 99 ? -11.636 -4.819 13.333 1.00 94.44 99 ILE A O 1
ATOM 793 N N . ARG A 1 100 ? -9.736 -3.743 13.863 1.00 94.94 100 ARG A N 1
ATOM 794 C CA . ARG A 1 100 ? -9.410 -4.558 15.038 1.00 94.94 100 ARG A CA 1
ATOM 795 C C . ARG A 1 100 ? -9.259 -3.656 16.250 1.00 94.94 100 ARG A C 1
ATOM 797 O O . ARG A 1 100 ? -8.482 -2.711 16.221 1.00 94.94 100 ARG A O 1
ATOM 804 N N . TYR A 1 101 ? -9.967 -3.974 17.327 1.00 93.44 101 TYR A N 1
ATOM 805 C CA . TYR A 1 101 ? -9.944 -3.191 18.560 1.00 93.44 101 TYR A CA 1
ATOM 806 C C . TYR A 1 101 ? -9.853 -4.100 19.782 1.00 93.44 101 TYR A C 1
ATOM 808 O O . TYR A 1 101 ? -10.256 -5.262 19.748 1.00 93.44 101 TYR A O 1
ATOM 816 N N . LYS A 1 102 ? -9.309 -3.584 20.879 1.00 94.25 102 LYS A N 1
ATOM 817 C CA . LYS A 1 102 ? -9.254 -4.288 22.160 1.00 94.25 102 LYS A CA 1
ATOM 818 C C . LYS A 1 102 ? -9.338 -3.295 23.303 1.00 94.25 102 LYS A C 1
ATOM 820 O O . LYS A 1 102 ? -8.910 -2.152 23.171 1.00 94.25 102 LYS A O 1
ATOM 825 N N . HIS A 1 103 ? -9.833 -3.757 24.442 1.00 90.94 103 HIS A N 1
ATOM 826 C CA . HIS A 1 103 ? -9.620 -3.032 25.685 1.00 90.94 103 HIS A CA 1
ATOM 827 C C . HIS A 1 103 ? -8.131 -3.098 26.054 1.00 90.94 103 HIS A C 1
ATOM 829 O O . HIS A 1 103 ? -7.511 -4.145 25.863 1.00 90.94 103 HIS A O 1
ATOM 835 N N . HIS A 1 104 ? -7.559 -2.026 26.609 1.00 91.06 104 HIS A N 1
ATOM 836 C CA . HIS A 1 104 ? -6.121 -1.954 26.912 1.00 91.06 104 HIS A CA 1
ATOM 837 C C . HIS A 1 104 ? -5.634 -3.117 27.798 1.00 91.06 104 HIS A C 1
ATOM 839 O O . HIS A 1 104 ? -4.559 -3.663 27.570 1.00 91.06 104 HIS A O 1
ATOM 845 N N . ARG A 1 105 ? -6.473 -3.565 28.745 1.00 94.31 105 ARG A N 1
ATOM 846 C CA . ARG A 1 105 ? -6.183 -4.701 29.644 1.00 94.31 105 ARG A CA 1
ATOM 847 C C . ARG A 1 105 ? -6.480 -6.084 29.053 1.00 94.31 105 ARG A C 1
ATOM 849 O O . ARG A 1 105 ? -6.239 -7.088 29.709 1.00 94.31 105 ARG A O 1
ATOM 856 N N . SER A 1 106 ? -7.061 -6.164 27.858 1.00 94.69 106 SER A N 1
ATOM 857 C CA . SER A 1 106 ? -7.358 -7.444 27.217 1.00 94.69 106 SER A CA 1
ATOM 858 C C . SER A 1 106 ? -6.236 -7.816 26.246 1.00 94.69 106 SER A C 1
ATOM 860 O O . SER A 1 106 ? -5.815 -6.973 25.452 1.00 94.69 106 SER A O 1
ATOM 862 N N . PRO A 1 107 ? -5.769 -9.074 26.227 1.00 93.94 107 PRO A N 1
ATOM 863 C CA . PRO A 1 107 ? -4.870 -9.546 25.177 1.00 93.94 107 PRO A CA 1
ATOM 864 C C . PRO A 1 107 ? -5.618 -9.850 23.867 1.00 93.94 107 PRO A C 1
ATOM 866 O O . PRO A 1 107 ? -4.991 -10.003 22.822 1.00 93.94 107 PRO A O 1
ATOM 869 N N . ARG A 1 108 ? -6.957 -9.943 23.896 1.00 96.44 108 ARG A N 1
ATOM 870 C CA . ARG A 1 108 ? -7.772 -10.385 22.758 1.00 96.44 108 ARG A CA 1
ATOM 871 C C . ARG A 1 108 ? -8.302 -9.203 21.953 1.00 96.44 108 ARG A C 1
ATOM 873 O O . ARG A 1 108 ? -8.943 -8.306 22.497 1.00 96.44 108 ARG A O 1
ATOM 880 N N . PHE A 1 109 ? -8.084 -9.251 20.642 1.00 96.50 109 PHE A N 1
ATOM 881 C CA . PHE A 1 109 ? -8.712 -8.334 19.697 1.00 96.50 109 PHE A CA 1
ATOM 882 C C . PHE A 1 109 ? -10.106 -8.818 19.309 1.00 96.50 109 PHE A C 1
ATOM 884 O O . PHE A 1 109 ? -10.321 -10.001 19.059 1.00 96.50 109 PHE A O 1
ATOM 891 N N . ARG A 1 110 ? -11.026 -7.868 19.208 1.00 94.38 110 ARG A N 1
ATOM 892 C CA . ARG A 1 110 ? -12.297 -7.988 18.499 1.00 94.38 110 ARG A CA 1
ATOM 893 C C . ARG A 1 110 ? -12.133 -7.416 17.094 1.00 94.38 110 ARG A C 1
ATOM 895 O O . ARG A 1 110 ? -11.218 -6.622 16.858 1.00 94.38 110 ARG A O 1
ATOM 902 N N . GLN A 1 111 ? -12.994 -7.828 16.170 1.00 94.88 111 GLN A N 1
ATOM 903 C CA . GLN A 1 111 ? -12.889 -7.465 14.760 1.00 94.88 111 GLN A CA 1
ATOM 904 C C . GLN A 1 111 ? -14.249 -7.086 14.171 1.00 94.88 111 GLN A C 1
ATOM 906 O O . GLN A 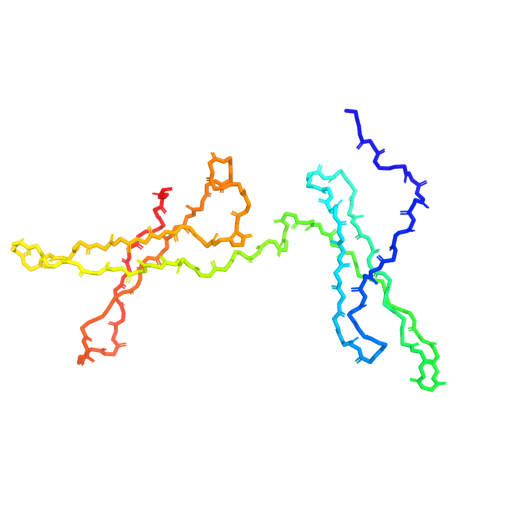1 111 ? -15.254 -7.702 14.514 1.00 94.88 111 GLN A O 1
ATOM 911 N N . VAL A 1 112 ? -14.247 -6.101 13.271 1.00 92.06 112 VAL A N 1
ATOM 912 C CA . VAL A 1 112 ? -15.397 -5.665 12.464 1.00 92.06 112 VAL A CA 1
ATOM 913 C C . VAL A 1 112 ? -14.961 -5.521 11.001 1.00 92.06 112 VAL A C 1
ATOM 915 O O . VAL A 1 112 ? -13.809 -5.167 10.728 1.00 92.06 112 VAL A O 1
ATOM 918 N N . GLY A 1 113 ? -15.874 -5.797 10.068 1.00 89.94 113 GLY A N 1
ATOM 919 C CA . GLY A 1 113 ? -15.650 -5.709 8.622 1.00 89.94 113 GLY A CA 1
ATOM 920 C C . GLY A 1 113 ? -15.362 -7.060 7.943 1.00 89.94 113 GLY A C 1
ATOM 921 O O . GLY A 1 113 ? -15.489 -8.103 8.591 1.00 89.94 113 GLY A O 1
ATOM 922 N N . PRO A 1 114 ? -14.960 -7.059 6.656 1.00 87.00 114 PRO A N 1
ATOM 923 C CA . PRO A 1 114 ? -14.555 -5.888 5.873 1.00 87.00 114 PRO A CA 1
ATOM 924 C C . PRO A 1 114 ? -15.703 -4.911 5.584 1.00 87.00 114 PRO A C 1
ATOM 926 O O . PRO A 1 114 ? -16.821 -5.342 5.326 1.00 87.00 114 PRO A O 1
ATOM 929 N N . ILE A 1 115 ? -15.414 -3.611 5.624 1.00 87.00 115 ILE A N 1
ATOM 930 C CA . ILE A 1 115 ? -16.339 -2.533 5.241 1.00 87.00 115 ILE A CA 1
ATOM 931 C C . ILE A 1 115 ? -15.713 -1.684 4.137 1.00 87.00 115 ILE A C 1
ATOM 933 O O . ILE A 1 115 ? -14.514 -1.416 4.179 1.00 87.00 115 ILE A O 1
ATOM 937 N N . GLU A 1 116 ? -16.510 -1.302 3.148 1.00 80.19 116 GLU A N 1
ATOM 938 C CA . GLU A 1 116 ? -16.133 -0.273 2.174 1.00 80.19 116 GLU A CA 1
ATOM 939 C C . GLU A 1 116 ? -16.293 1.092 2.858 1.00 80.19 116 GLU A C 1
ATOM 941 O O . GLU A 1 116 ? -17.228 1.270 3.647 1.00 80.19 116 GLU A O 1
ATOM 946 N N . ALA A 1 117 ? -15.337 1.996 2.642 1.00 67.88 117 ALA A N 1
ATOM 947 C CA . ALA A 1 117 ? -15.374 3.364 3.162 1.00 67.88 117 ALA A CA 1
ATOM 948 C C . ALA A 1 117 ? -15.505 4.353 2.010 1.00 67.88 117 ALA A C 1
ATOM 950 O O . ALA A 1 117 ? -14.901 4.063 0.952 1.00 67.88 117 ALA A O 1
#

Secondary structure (DSSP, 8-state):
-----TT-----B-SSTT-S--B--SPPTT-SS-EEEEEEE-SSS-EEEEEEE-GGGS--PPPPEEEEEEEETTTEEEEEEE--TT-S-TTTS--EEEEEE--TT-SPPEEEEEEE-